Protein AF-A0A1D6MYX3-F1 (afdb_monomer)

pLDDT: mean 73.24, std 23.79, range [33.66, 97.81]

Sequence (127 aa):
MTASPYPTTPWLRPPPPMAFLSLLLLLGCLSPSISLAGAEAAGVLRQVVGGDDGGTFFEPFNVTYDHRALILGGKRRMLVSAGLHYPRATPEMWPSLIAKCKEGGVDAIETYVFWNGHEPAKGQVPH

Structure (mmCIF, N/CA/C/O backbone):
data_AF-A0A1D6MYX3-F1
#
_entry.id   AF-A0A1D6MYX3-F1
#
loop_
_atom_site.group_PDB
_atom_site.id
_atom_site.type_symbol
_atom_site.label_atom_id
_atom_site.label_alt_id
_atom_site.label_comp_id
_atom_site.label_asym_id
_atom_site.label_entity_id
_atom_site.label_seq_id
_atom_site.pdbx_PDB_ins_code
_atom_site.Cartn_x
_atom_site.Cartn_y
_atom_site.Cartn_z
_atom_site.occupancy
_atom_site.B_iso_or_equiv
_atom_site.auth_seq_id
_atom_site.auth_comp_id
_atom_site.auth_asym_id
_atom_site.auth_atom_id
_atom_site.pdbx_PDB_model_num
ATOM 1 N N . MET A 1 1 ? -50.528 22.879 -30.012 1.00 43.97 1 MET A N 1
ATOM 2 C CA . MET A 1 1 ? -49.176 22.926 -30.613 1.00 43.97 1 MET A CA 1
ATOM 3 C C . MET A 1 1 ? -48.855 24.398 -30.816 1.00 43.97 1 MET A C 1
ATOM 5 O O . MET A 1 1 ? -49.611 25.033 -31.523 1.00 43.97 1 MET A O 1
ATOM 9 N N . THR A 1 2 ? -47.908 25.070 -30.179 1.00 51.06 2 THR A N 1
ATOM 10 C CA . THR A 1 2 ? -46.764 24.730 -29.324 1.00 51.06 2 THR A CA 1
ATOM 11 C C . THR A 1 2 ? -46.450 26.017 -28.548 1.00 51.06 2 THR A C 1
ATOM 13 O O . THR A 1 2 ? -46.220 27.044 -29.182 1.00 51.06 2 THR A O 1
ATOM 16 N N . ALA A 1 3 ? -46.442 25.994 -27.215 1.00 45.41 3 ALA A N 1
ATOM 17 C CA . ALA A 1 3 ? -45.833 27.064 -26.427 1.00 45.41 3 ALA A CA 1
ATOM 18 C C . ALA A 1 3 ? -44.558 26.502 -25.790 1.00 45.41 3 ALA A C 1
ATOM 20 O O . ALA A 1 3 ? -44.559 25.403 -25.240 1.00 45.41 3 ALA A O 1
ATOM 21 N N . SER A 1 4 ? -43.475 27.238 -26.006 1.00 46.88 4 SER A N 1
ATOM 22 C CA . SER A 1 4 ? -42.070 26.869 -25.833 1.00 46.88 4 SER A CA 1
ATOM 23 C C . SER A 1 4 ? -41.678 26.529 -24.381 1.00 46.88 4 SER A C 1
ATOM 25 O O . SER A 1 4 ? -42.183 27.178 -23.463 1.00 46.88 4 SER A O 1
ATOM 27 N N . PRO A 1 5 ? -40.753 25.571 -24.151 1.00 48.41 5 PRO A N 1
ATOM 28 C CA . PRO A 1 5 ? -40.284 25.189 -22.827 1.00 48.41 5 PRO A CA 1
ATOM 29 C C . PRO A 1 5 ? -38.975 25.912 -22.484 1.00 48.41 5 PRO A C 1
ATOM 31 O O . PRO A 1 5 ? -37.894 25.411 -22.772 1.00 48.41 5 PRO A O 1
ATOM 34 N N . TYR A 1 6 ? -39.041 27.062 -21.817 1.00 46.69 6 TYR A N 1
ATOM 35 C CA . TYR A 1 6 ? -37.876 27.575 -21.089 1.00 46.69 6 TYR A CA 1
ATOM 36 C C . TYR A 1 6 ? -38.311 28.150 -19.739 1.00 46.69 6 TYR A C 1
ATOM 38 O O . TYR A 1 6 ? -38.971 29.189 -19.711 1.00 46.69 6 TYR A O 1
ATOM 46 N N . PRO A 1 7 ? -37.947 27.526 -18.605 1.00 57.06 7 PRO A N 1
ATOM 47 C CA . PRO A 1 7 ? -37.941 28.229 -17.335 1.00 57.06 7 PRO A CA 1
ATOM 48 C C . PRO A 1 7 ? -36.784 29.241 -17.327 1.00 57.06 7 PRO A C 1
ATOM 50 O O . PRO A 1 7 ? -35.620 28.894 -17.524 1.00 57.06 7 PRO A O 1
ATOM 53 N N . THR A 1 8 ? -37.124 30.507 -17.104 1.00 57.91 8 THR A N 1
ATOM 54 C CA . THR A 1 8 ? -36.191 31.604 -16.825 1.00 57.91 8 THR A CA 1
ATOM 55 C C . THR A 1 8 ? -35.356 31.278 -15.584 1.00 57.91 8 THR A C 1
ATOM 57 O O . THR A 1 8 ? -35.905 30.975 -14.525 1.00 57.91 8 THR A O 1
ATOM 60 N N . THR A 1 9 ? -34.032 31.332 -15.707 1.00 54.81 9 THR A N 1
ATOM 61 C CA . THR A 1 9 ? -33.065 31.080 -14.630 1.00 54.81 9 THR A CA 1
ATOM 62 C C . THR A 1 9 ? -33.225 32.073 -13.464 1.00 54.81 9 THR A C 1
ATOM 64 O O . THR A 1 9 ? -33.292 33.281 -13.696 1.00 54.81 9 THR A O 1
ATOM 67 N N . PRO A 1 10 ? -33.239 31.619 -12.194 1.00 47.69 10 PRO A N 1
ATOM 68 C CA . PRO A 1 10 ? -33.395 32.488 -11.033 1.00 47.69 10 PRO A CA 1
ATOM 69 C C . PRO A 1 10 ? -32.030 32.865 -10.443 1.00 47.69 10 PRO A C 1
ATOM 71 O O . PRO A 1 10 ? -31.736 32.541 -9.300 1.00 47.69 10 PRO A O 1
ATOM 74 N N . TRP A 1 11 ? -31.173 33.545 -11.204 1.00 54.94 11 TRP A N 1
ATOM 75 C CA . TRP A 1 11 ? -29.901 34.046 -10.672 1.00 54.94 11 TRP A CA 1
ATOM 76 C C . TRP A 1 11 ? -29.612 35.443 -11.191 1.00 54.94 11 TRP A C 1
ATOM 78 O O . TRP A 1 11 ? -28.797 35.616 -12.081 1.00 54.94 11 TRP A O 1
ATOM 88 N N . LEU A 1 12 ? -30.297 36.438 -10.632 1.00 48.12 12 LEU A N 1
ATOM 89 C CA . LEU A 1 12 ? -29.809 37.816 -10.548 1.00 48.12 12 LEU A CA 1
ATOM 90 C C . LEU A 1 12 ? -30.648 38.543 -9.482 1.00 48.12 12 LEU A C 1
ATOM 92 O O . LEU A 1 12 ? -31.605 39.255 -9.774 1.00 48.12 12 LEU A O 1
ATOM 96 N N . ARG A 1 13 ? -30.323 38.318 -8.206 1.00 54.25 13 ARG A N 1
ATOM 97 C CA . ARG A 1 13 ? -30.671 39.262 -7.137 1.00 54.25 13 ARG A CA 1
ATOM 98 C C . ARG A 1 13 ? -29.368 39.720 -6.477 1.00 54.25 13 ARG A C 1
ATOM 100 O O . ARG A 1 13 ? -28.613 38.858 -6.031 1.00 54.25 13 ARG A O 1
ATOM 107 N N . PRO A 1 14 ? -29.071 41.030 -6.444 1.00 55.25 14 PRO A N 1
ATOM 108 C CA . PRO A 1 14 ? -27.890 41.545 -5.759 1.00 55.25 14 PRO A CA 1
ATOM 109 C C . PRO A 1 14 ? -28.059 41.438 -4.229 1.00 55.25 14 PRO A C 1
ATOM 111 O O . PRO A 1 14 ? -29.184 41.579 -3.738 1.00 55.25 14 PRO A O 1
ATOM 114 N N . PRO A 1 15 ? -26.981 41.190 -3.462 1.00 55.19 15 PRO A N 1
ATOM 115 C CA . PRO A 1 15 ? -27.044 41.163 -2.002 1.00 55.19 15 PRO A CA 1
ATOM 116 C C . PRO A 1 15 ? -27.207 42.579 -1.404 1.00 55.19 15 PRO A C 1
ATOM 118 O O . PRO A 1 15 ? -26.728 43.550 -1.996 1.00 55.19 15 PRO A O 1
ATOM 121 N N . PRO A 1 16 ? -27.873 42.720 -0.239 1.00 56.34 16 PRO A N 1
ATOM 122 C CA . PRO A 1 16 ? -28.058 44.004 0.439 1.00 56.34 16 PRO A CA 1
ATOM 123 C C . PRO A 1 16 ? -26.748 44.550 1.050 1.00 56.34 16 PRO A C 1
ATOM 125 O O . PRO A 1 16 ? -25.816 43.783 1.305 1.00 56.34 16 PRO A O 1
ATOM 128 N N . PRO A 1 17 ? -26.663 45.873 1.293 1.00 50.31 17 PRO A N 1
ATOM 129 C CA . PRO A 1 17 ? -25.427 46.545 1.687 1.00 50.31 17 PRO A CA 1
ATOM 130 C C . PRO A 1 17 ? -24.988 46.178 3.111 1.00 50.31 17 PRO A C 1
ATOM 132 O O . PRO A 1 17 ? -25.713 46.382 4.082 1.00 50.31 17 PRO A O 1
ATOM 135 N N . MET A 1 18 ? -23.762 45.664 3.214 1.00 41.47 18 MET A N 1
ATOM 136 C CA . MET A 1 18 ? -23.048 45.397 4.461 1.00 41.47 18 MET A CA 1
ATOM 137 C C . MET A 1 18 ? -22.494 46.707 5.024 1.00 41.47 18 MET A C 1
ATOM 139 O O . MET A 1 18 ? -21.653 47.344 4.390 1.00 41.47 18 MET A O 1
ATOM 143 N N . ALA A 1 19 ? -22.927 47.089 6.223 1.00 42.25 19 ALA A N 1
ATOM 144 C CA . ALA A 1 19 ? -22.312 48.172 6.972 1.00 42.25 19 ALA A CA 1
ATOM 145 C C . ALA A 1 19 ? -22.258 47.834 8.472 1.00 42.25 19 ALA A C 1
ATOM 147 O O . ALA A 1 19 ? -23.264 47.451 9.061 1.00 42.25 19 ALA A O 1
ATOM 148 N N . PHE A 1 20 ? -21.068 48.058 9.044 1.00 38.84 20 PHE A N 1
ATOM 149 C CA . PHE A 1 20 ? -20.721 48.153 10.470 1.00 38.84 20 PHE A CA 1
ATOM 150 C C . PHE A 1 20 ? -20.647 46.852 11.291 1.00 38.84 20 PHE A C 1
ATOM 152 O O . PHE A 1 20 ? -21.6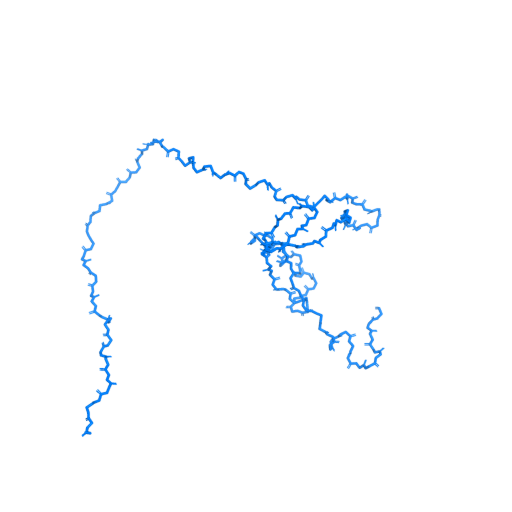54 46.323 11.741 1.00 38.84 20 PHE A O 1
ATOM 159 N N . LEU A 1 21 ? -19.427 46.401 11.618 1.00 35.16 21 LEU A N 1
ATOM 160 C CA . LEU A 1 21 ? -18.732 46.831 12.845 1.00 35.16 21 LEU A CA 1
ATOM 161 C C . LEU A 1 21 ? -17.370 46.114 12.966 1.00 35.16 21 LEU A C 1
ATOM 163 O O . LEU A 1 21 ? -17.296 44.912 13.209 1.00 35.16 21 LEU A O 1
ATOM 167 N N . SER A 1 22 ? -16.282 46.867 12.813 1.00 43.53 22 SER A N 1
ATOM 168 C CA . SER A 1 22 ? -14.950 46.470 13.286 1.00 43.53 22 SER A CA 1
ATOM 169 C C . SER A 1 22 ? -14.829 46.822 14.771 1.00 43.53 22 SER A C 1
ATOM 171 O O . SER A 1 22 ? -15.192 47.942 15.123 1.00 43.53 22 SER A O 1
ATOM 173 N N . LEU A 1 23 ? -14.281 45.920 15.603 1.00 33.66 23 LEU A N 1
ATOM 174 C CA . LEU A 1 23 ? -13.102 46.151 16.472 1.00 33.66 23 LEU A CA 1
ATOM 175 C C . LEU A 1 23 ? -13.065 45.225 17.722 1.00 33.66 23 LEU A C 1
ATOM 177 O O . LEU A 1 23 ? -13.762 45.450 18.700 1.00 33.66 23 LEU A O 1
ATOM 181 N N . LEU A 1 24 ? -12.143 44.253 17.652 1.00 36.00 24 LEU A N 1
ATOM 182 C CA . LEU A 1 24 ? -11.139 43.837 18.656 1.00 36.00 24 LEU A CA 1
ATOM 183 C C . LEU A 1 24 ? -11.499 43.053 19.948 1.00 36.00 24 LEU A C 1
ATOM 185 O O . LEU A 1 24 ? -12.206 43.508 20.835 1.00 36.00 24 LEU A O 1
ATOM 189 N N . LEU A 1 25 ? -10.832 41.888 20.027 1.00 44.22 25 LEU A N 1
ATOM 190 C CA . LEU A 1 25 ? -10.342 41.092 21.167 1.00 44.22 25 LEU A CA 1
ATOM 191 C C . LEU A 1 25 ? -10.521 41.661 22.594 1.00 44.22 25 LEU A C 1
ATOM 193 O O . LEU A 1 25 ? -9.974 42.714 22.902 1.00 44.22 25 LEU A O 1
ATOM 197 N N . LEU A 1 26 ? -11.019 40.824 23.519 1.00 40.22 26 LEU A N 1
ATOM 198 C CA . LEU A 1 26 ? -10.212 40.175 24.576 1.00 40.22 26 LEU A CA 1
ATOM 199 C C . LEU A 1 26 ? -11.086 39.348 25.544 1.00 40.22 26 LEU A C 1
ATOM 201 O O . LEU A 1 26 ? -12.106 39.813 26.034 1.00 40.22 26 LEU A O 1
ATOM 205 N N . LEU A 1 27 ? -10.533 38.189 25.914 1.00 38.91 27 LEU A N 1
ATOM 206 C CA . LEU A 1 27 ? -10.714 37.475 27.185 1.00 38.91 27 LEU A CA 1
ATOM 207 C C . LEU A 1 27 ? -11.895 36.498 27.356 1.00 38.91 27 LEU A C 1
ATOM 209 O O . LEU A 1 27 ? -13.031 36.873 27.611 1.00 38.91 27 LEU A O 1
ATOM 213 N N . GLY A 1 28 ? -11.522 35.216 27.444 1.00 34.19 28 GLY A N 1
ATOM 214 C CA . GLY A 1 28 ? -11.892 34.426 28.618 1.00 34.19 28 GLY A CA 1
ATOM 215 C C . GLY A 1 28 ? -12.818 33.243 28.372 1.00 34.19 28 GLY A C 1
ATOM 216 O O . GLY A 1 28 ? -14.027 33.396 28.327 1.00 34.19 28 GLY A O 1
ATOM 217 N N . CYS A 1 29 ? -12.208 32.057 28.349 1.00 43.25 29 CYS A N 1
ATOM 218 C CA . CYS A 1 29 ? -12.720 30.845 28.986 1.00 43.25 29 CYS A CA 1
ATOM 219 C C . CYS A 1 29 ? -14.167 30.439 28.674 1.00 43.25 29 CYS A C 1
ATOM 221 O O . CYS A 1 29 ? -15.075 30.837 29.386 1.00 43.25 29 CYS A O 1
ATOM 223 N N . LEU A 1 30 ? -14.338 29.518 27.724 1.00 41.56 30 LEU A N 1
ATOM 224 C CA . LEU A 1 30 ? -15.217 28.350 27.858 1.00 41.56 30 LEU A CA 1
ATOM 225 C C . LEU A 1 30 ? -14.767 27.319 26.811 1.00 41.56 30 LEU A C 1
ATOM 227 O O . LEU A 1 30 ? -15.009 27.438 25.615 1.00 41.56 30 LEU A O 1
ATOM 231 N N . SER A 1 31 ? -13.985 26.373 27.314 1.00 47.41 31 SER A N 1
ATOM 232 C CA . SER A 1 31 ? -13.648 25.049 26.800 1.00 47.41 31 SER A CA 1
ATOM 233 C C . SER A 1 31 ? -14.307 24.619 25.478 1.00 47.41 31 SER A C 1
ATOM 235 O O . SER A 1 31 ? -15.518 24.395 25.459 1.00 47.41 31 SER A O 1
ATOM 237 N N . PRO A 1 32 ? -13.545 24.228 24.440 1.00 42.41 32 PRO A N 1
ATOM 238 C CA . PRO A 1 32 ? -13.922 23.043 23.707 1.00 42.41 32 PRO A CA 1
ATOM 239 C C . PRO A 1 32 ? -13.426 21.855 24.536 1.00 42.41 32 PRO A C 1
ATOM 241 O O . PRO A 1 32 ? -12.419 21.230 24.228 1.00 42.41 32 PRO A O 1
ATOM 244 N N . SER A 1 33 ? -14.174 21.494 25.580 1.00 45.47 33 SER A N 1
ATOM 245 C CA . SER A 1 33 ? -14.267 20.083 25.962 1.00 45.47 33 SER A CA 1
ATOM 246 C C . SER A 1 33 ? -15.208 19.402 24.969 1.00 45.47 33 SER A C 1
ATOM 248 O O . SER A 1 33 ? -16.174 18.748 25.347 1.00 45.47 33 SER A O 1
ATOM 250 N N . ILE A 1 34 ? -14.911 19.528 23.672 1.00 44.09 34 ILE A N 1
ATOM 251 C CA . ILE A 1 34 ? -15.131 18.389 22.801 1.00 44.09 34 ILE A CA 1
ATOM 252 C C . ILE A 1 34 ? -14.109 17.401 23.332 1.00 44.09 34 ILE A C 1
ATOM 254 O O . ILE A 1 34 ? -12.913 17.521 23.074 1.00 44.09 34 ILE A O 1
ATOM 258 N N . SER A 1 35 ? -14.582 16.484 24.177 1.00 39.50 35 SER A N 1
ATOM 259 C CA . SER A 1 35 ? -13.915 15.204 24.317 1.00 39.50 35 SER A CA 1
ATOM 260 C C . SER A 1 35 ? -13.783 14.675 22.899 1.00 39.50 35 SER A C 1
ATOM 262 O O . SER A 1 35 ? -14.705 14.066 22.360 1.00 39.50 35 SER A O 1
ATOM 264 N N . LEU A 1 36 ? -12.632 14.931 22.284 1.00 44.88 36 LEU A N 1
ATOM 265 C CA . LEU A 1 36 ? -12.057 13.999 21.349 1.00 44.88 36 LEU A CA 1
ATOM 266 C C . LEU A 1 36 ? -11.807 12.774 22.224 1.00 44.88 36 LEU A C 1
ATOM 268 O O . LEU A 1 36 ? -10.752 12.642 22.841 1.00 44.88 36 LEU A O 1
ATOM 272 N N . ALA A 1 37 ? -12.861 11.967 22.405 1.00 41.38 37 ALA A N 1
ATOM 273 C CA . ALA A 1 37 ? -12.744 10.615 22.903 1.00 41.38 37 ALA A CA 1
ATOM 274 C C . ALA A 1 37 ? -11.572 10.054 22.124 1.00 41.38 37 ALA A C 1
ATOM 276 O O . ALA A 1 37 ? -11.616 10.070 20.890 1.00 41.38 37 ALA A O 1
ATOM 277 N N . GLY A 1 38 ? -10.488 9.778 22.853 1.00 35.47 38 GLY A N 1
ATOM 278 C CA . GLY A 1 38 ? -9.187 9.557 22.263 1.00 35.47 38 GLY A CA 1
ATOM 279 C C . GLY A 1 38 ? -9.368 8.642 21.072 1.00 35.47 38 GLY A C 1
ATOM 280 O O . GLY A 1 38 ? -9.843 7.513 21.221 1.00 35.47 38 GLY A O 1
ATOM 281 N N . ALA A 1 39 ? -9.025 9.144 19.887 1.00 40.75 39 ALA A N 1
ATOM 282 C CA . ALA A 1 39 ? -8.552 8.261 18.850 1.00 40.75 39 ALA A CA 1
ATOM 283 C C . ALA A 1 39 ? -7.299 7.636 19.464 1.00 40.75 39 ALA A C 1
ATOM 285 O O . ALA A 1 39 ? -6.207 8.187 19.354 1.00 40.75 39 ALA A O 1
ATOM 286 N N . GLU A 1 40 ? -7.507 6.570 20.247 1.00 42.34 40 GLU A N 1
ATOM 287 C CA . GLU A 1 40 ? -6.506 5.597 20.654 1.00 42.34 40 GLU A CA 1
ATOM 288 C C . GLU A 1 40 ? -5.610 5.470 19.443 1.00 42.34 40 GLU A C 1
ATOM 290 O O . GLU A 1 40 ? -6.109 5.054 18.394 1.00 42.34 40 GLU A O 1
ATOM 295 N N . ALA A 1 41 ? -4.374 5.974 19.554 1.00 41.19 41 ALA A N 1
ATOM 296 C CA . ALA A 1 41 ? -3.444 6.079 18.444 1.00 41.19 41 ALA A CA 1
ATOM 297 C C . ALA A 1 41 ? -3.484 4.743 17.719 1.00 41.19 41 ALA A C 1
ATOM 299 O O . ALA A 1 41 ? -3.129 3.704 18.281 1.00 41.19 41 ALA A O 1
ATOM 300 N N . ALA A 1 42 ? -4.111 4.776 16.547 1.00 43.53 42 ALA A N 1
ATOM 301 C CA . ALA A 1 42 ? -4.829 3.636 16.034 1.00 43.53 42 ALA A CA 1
ATOM 302 C C . ALA A 1 42 ? -3.820 2.510 15.846 1.00 43.53 42 ALA A C 1
ATOM 304 O O . ALA A 1 42 ? -2.969 2.618 14.969 1.00 43.53 42 ALA A O 1
ATOM 305 N N . GLY A 1 43 ? -3.898 1.503 16.731 1.00 45.09 43 GLY A N 1
ATOM 306 C CA . GLY A 1 43 ? -2.829 0.550 17.048 1.00 45.09 43 GLY A CA 1
ATOM 307 C C . GLY A 1 43 ? -1.733 0.489 15.998 1.00 45.09 43 GLY A C 1
ATOM 308 O O . GLY A 1 43 ? -1.916 -0.170 14.979 1.00 45.09 43 GLY A O 1
ATOM 309 N N . VAL A 1 44 ? -0.642 1.219 16.238 1.00 58.12 44 VAL A N 1
ATOM 310 C CA . VAL A 1 44 ? 0.545 1.180 15.385 1.00 58.12 44 VAL A CA 1
ATOM 311 C C . VAL A 1 44 ? 0.953 -0.286 15.287 1.00 58.12 44 VAL A C 1
ATOM 313 O O . VAL A 1 44 ? 1.198 -0.924 16.315 1.00 58.12 44 VAL A O 1
ATOM 316 N N . LEU A 1 45 ? 0.941 -0.840 14.071 1.00 59.97 45 LEU A N 1
ATOM 317 C CA . LEU A 1 45 ? 1.502 -2.164 13.820 1.00 59.97 45 LEU A CA 1
ATOM 318 C C . LEU A 1 45 ? 2.918 -2.143 14.381 1.00 59.97 45 LEU A C 1
ATOM 320 O O . LEU A 1 45 ? 3.688 -1.234 14.063 1.00 59.97 45 LEU A O 1
ATOM 324 N N . ARG A 1 46 ? 3.226 -3.070 15.292 1.00 58.03 46 ARG A N 1
ATOM 325 C CA . ARG A 1 46 ? 4.522 -3.072 15.964 1.00 58.03 46 ARG A CA 1
ATOM 326 C C . ARG A 1 46 ? 5.596 -3.306 14.909 1.00 58.03 46 ARG A C 1
ATOM 328 O O . ARG A 1 46 ? 5.755 -4.414 14.409 1.00 58.03 46 ARG A O 1
ATOM 335 N N . GLN A 1 47 ? 6.300 -2.234 14.567 1.00 56.97 47 GLN A N 1
ATOM 336 C CA . GLN A 1 47 ? 7.551 -2.306 13.842 1.00 56.97 47 GLN A CA 1
ATOM 337 C C . GLN A 1 47 ? 8.536 -3.041 14.746 1.00 56.97 47 GLN A C 1
ATOM 339 O O . GLN A 1 47 ? 8.806 -2.590 15.862 1.00 56.97 47 GLN A O 1
ATOM 344 N N . VAL A 1 48 ? 9.036 -4.179 14.281 1.00 55.84 48 VAL A N 1
ATOM 345 C CA . VAL A 1 48 ? 10.131 -4.873 14.950 1.00 55.84 48 VAL A CA 1
ATOM 346 C C . VAL A 1 48 ? 11.395 -4.455 14.221 1.00 55.84 48 VAL A C 1
ATOM 348 O O . VAL A 1 48 ? 11.517 -4.554 13.006 1.00 55.84 48 VAL A O 1
ATOM 351 N N . VAL A 1 49 ? 12.250 -3.769 14.966 1.00 53.69 49 VAL A N 1
ATOM 352 C CA . VAL A 1 49 ? 13.393 -3.009 14.463 1.00 53.69 49 VAL A CA 1
ATOM 353 C C . VAL A 1 49 ? 14.364 -3.894 13.674 1.00 53.69 49 VAL A C 1
ATOM 355 O O . VAL A 1 49 ? 14.674 -4.991 14.117 1.00 53.69 49 VAL A O 1
ATOM 358 N N . GLY A 1 50 ? 14.851 -3.334 12.557 1.00 56.22 50 GLY A N 1
ATOM 359 C CA . GLY A 1 50 ? 16.181 -3.506 11.956 1.00 56.22 50 GLY A CA 1
ATOM 360 C C . GLY A 1 50 ? 16.786 -4.905 11.939 1.00 56.22 50 GLY A C 1
ATOM 361 O O . GLY A 1 50 ? 17.454 -5.283 12.896 1.00 56.22 50 GLY A O 1
ATOM 362 N N . GLY A 1 51 ? 16.643 -5.593 10.804 1.00 44.03 51 GLY A N 1
ATOM 363 C CA . GLY A 1 51 ? 17.571 -6.656 10.425 1.00 44.03 51 GLY A CA 1
ATOM 364 C C . GLY A 1 51 ? 18.899 -6.059 9.957 1.00 44.03 51 GLY A C 1
ATOM 365 O O . GLY A 1 51 ? 18.940 -4.997 9.328 1.00 44.03 51 GLY A O 1
ATOM 366 N N . ASP A 1 52 ? 19.980 -6.742 10.296 1.00 60.19 52 ASP A N 1
ATOM 367 C CA . ASP A 1 52 ? 21.408 -6.490 10.058 1.00 60.19 52 ASP A CA 1
ATOM 368 C C . ASP A 1 52 ? 21.772 -6.270 8.564 1.00 60.19 52 ASP A C 1
ATOM 370 O O . ASP A 1 52 ? 22.897 -5.919 8.211 1.00 60.19 52 ASP A O 1
ATOM 374 N N . ASP A 1 53 ? 20.783 -6.443 7.698 1.00 58.69 53 ASP A N 1
ATOM 375 C CA . ASP A 1 53 ? 20.720 -6.397 6.244 1.00 58.69 53 ASP A CA 1
ATOM 376 C C . ASP A 1 53 ? 19.912 -5.189 5.702 1.00 58.69 53 ASP A C 1
ATOM 378 O O . ASP A 1 53 ? 19.705 -5.055 4.496 1.00 58.69 53 ASP A O 1
ATOM 382 N N . GLY A 1 54 ? 19.501 -4.253 6.569 1.00 54.94 54 GLY A N 1
ATOM 383 C CA . GLY A 1 54 ? 18.927 -2.953 6.184 1.00 54.94 54 GLY A CA 1
ATOM 384 C C . GLY A 1 54 ? 17.421 -2.950 5.887 1.00 54.94 54 GLY A C 1
ATOM 385 O O . GLY A 1 54 ? 16.886 -1.927 5.456 1.00 54.94 54 GLY A O 1
ATOM 386 N N . GLY A 1 55 ? 16.718 -4.060 6.132 1.00 53.00 55 GLY A N 1
ATOM 387 C CA . GLY A 1 55 ? 15.265 -4.171 5.968 1.00 53.00 55 GLY A CA 1
ATOM 388 C C . GLY A 1 55 ? 14.479 -3.810 7.237 1.00 53.00 55 GLY A C 1
ATOM 389 O O . GLY A 1 55 ? 14.817 -4.243 8.339 1.00 53.00 55 GLY A O 1
ATOM 390 N N . THR A 1 56 ? 13.392 -3.042 7.098 1.00 61.62 56 THR A N 1
ATOM 391 C CA . THR A 1 56 ? 12.374 -2.886 8.155 1.00 61.62 56 THR A CA 1
ATOM 392 C C . THR A 1 56 ? 11.263 -3.914 7.955 1.00 61.62 56 THR A C 1
ATOM 394 O O . THR A 1 56 ? 10.532 -3.830 6.966 1.00 61.62 56 THR A O 1
ATOM 397 N N . PHE A 1 57 ? 11.106 -4.847 8.893 1.00 64.31 57 PHE A N 1
ATOM 398 C CA . PHE A 1 57 ? 10.049 -5.859 8.860 1.00 64.31 57 PHE A CA 1
ATOM 399 C C . PHE A 1 57 ? 8.982 -5.589 9.935 1.00 64.31 57 PHE A C 1
ATOM 401 O O . PHE A 1 57 ? 9.217 -4.904 10.933 1.00 64.31 57 PHE A O 1
ATOM 408 N N . PHE A 1 58 ? 7.780 -6.116 9.712 1.00 71.69 58 PHE A N 1
ATOM 409 C CA . PHE A 1 58 ? 6.675 -6.072 10.671 1.00 71.69 58 PHE A CA 1
ATOM 410 C C . PHE A 1 58 ? 6.418 -7.476 11.212 1.00 71.69 58 PHE A C 1
ATOM 412 O O . PHE A 1 58 ? 6.534 -8.447 10.465 1.00 71.69 58 PHE A O 1
ATOM 419 N N . GLU A 1 59 ? 6.011 -7.578 12.480 1.00 79.00 59 GLU A N 1
ATOM 420 C CA . GLU A 1 59 ? 5.469 -8.837 13.003 1.00 79.00 59 GLU A CA 1
ATOM 421 C C . GLU A 1 59 ? 4.256 -9.252 12.168 1.00 79.00 59 GLU A C 1
ATOM 423 O O . GLU A 1 59 ? 3.355 -8.424 11.978 1.00 79.00 59 GLU A O 1
ATOM 428 N N . PRO A 1 60 ? 4.189 -10.502 11.676 1.00 83.31 60 PRO A N 1
ATOM 429 C CA . PRO A 1 60 ? 3.008 -10.994 10.990 1.00 83.31 60 PRO A CA 1
ATOM 430 C C . PRO A 1 60 ? 1.762 -10.815 11.862 1.00 83.31 60 PRO A C 1
ATOM 432 O O . PRO A 1 60 ? 1.744 -11.163 13.042 1.00 83.31 60 PRO A O 1
ATOM 435 N N . PHE A 1 61 ? 0.688 -10.290 11.276 1.00 86.75 61 PHE A N 1
ATOM 436 C CA . PHE A 1 61 ? -0.585 -10.105 11.965 1.00 86.75 61 PHE A CA 1
ATOM 437 C C . PHE A 1 61 ? -1.746 -10.565 11.091 1.00 86.75 61 PHE A C 1
ATOM 439 O O . PHE A 1 61 ? -1.675 -10.566 9.863 1.00 86.75 61 PHE A O 1
ATOM 446 N N . ASN A 1 62 ? -2.841 -10.955 11.743 1.00 92.81 62 ASN A N 1
ATOM 447 C CA . ASN A 1 62 ? -4.028 -11.424 11.045 1.00 92.81 62 ASN A CA 1
ATOM 448 C C . ASN A 1 62 ? -4.798 -10.255 10.410 1.00 92.81 62 ASN A C 1
ATOM 450 O O . ASN A 1 62 ? -5.034 -9.235 11.068 1.00 92.81 62 ASN A O 1
ATOM 454 N N . VAL A 1 63 ? -5.241 -10.438 9.167 1.00 94.56 63 VAL A N 1
ATOM 455 C CA . VAL A 1 63 ? -6.091 -9.499 8.425 1.00 94.56 63 VAL A CA 1
ATOM 456 C C . VAL A 1 63 ? -7.402 -10.205 8.112 1.00 94.56 63 VAL A C 1
ATOM 458 O O . VAL A 1 63 ? -7.431 -11.196 7.391 1.00 94.56 63 VAL A O 1
ATOM 461 N N . THR A 1 64 ? -8.494 -9.712 8.684 1.00 96.88 64 THR A N 1
ATOM 462 C CA . THR A 1 64 ? -9.848 -10.262 8.502 1.00 96.88 64 THR A CA 1
ATOM 463 C C . THR A 1 64 ? -10.850 -9.126 8.326 1.00 96.88 64 THR A C 1
ATOM 465 O O . THR A 1 64 ? -10.463 -7.960 8.255 1.00 96.88 64 THR A O 1
ATOM 468 N N . TYR A 1 65 ? -12.139 -9.436 8.231 1.00 97.56 65 TYR A N 1
ATOM 469 C CA . TYR A 1 65 ? -13.194 -8.437 8.113 1.00 97.56 65 TYR A CA 1
ATOM 470 C C . TYR A 1 65 ? -14.487 -8.935 8.754 1.00 97.56 65 TYR A C 1
ATOM 472 O O . TYR A 1 65 ? -14.692 -10.135 8.937 1.00 97.56 65 TYR A O 1
ATOM 480 N N . ASP A 1 66 ? -15.372 -8.001 9.076 1.00 96.94 66 ASP A N 1
ATOM 481 C CA . ASP A 1 66 ? -16.769 -8.284 9.378 1.00 96.94 66 ASP A CA 1
ATOM 482 C C . ASP A 1 66 ? -17.697 -7.365 8.573 1.00 96.94 66 ASP A C 1
ATOM 484 O O . ASP A 1 66 ? -17.266 -6.666 7.660 1.00 96.94 66 ASP A O 1
ATOM 488 N N . HIS A 1 67 ? -18.989 -7.362 8.903 1.00 97.38 67 HIS A N 1
ATOM 489 C CA . HIS A 1 67 ? -19.993 -6.548 8.213 1.00 97.38 67 HIS A CA 1
ATOM 490 C C . HIS A 1 67 ? -19.792 -5.023 8.334 1.00 97.38 67 HIS A C 1
ATOM 492 O O . HIS A 1 67 ? -20.548 -4.281 7.711 1.00 97.38 67 HIS A O 1
ATOM 498 N N . ARG A 1 68 ? -18.844 -4.534 9.149 1.00 95.56 68 ARG A N 1
ATOM 499 C CA . ARG A 1 68 ? -18.609 -3.095 9.360 1.00 95.56 68 ARG A CA 1
ATOM 500 C C . ARG A 1 68 ? -17.224 -2.628 8.947 1.00 95.56 68 ARG A C 1
ATOM 502 O O . ARG A 1 68 ? -17.095 -1.465 8.579 1.00 95.56 68 ARG A O 1
ATOM 509 N N . ALA A 1 69 ? -16.193 -3.457 9.104 1.00 96.31 69 ALA A N 1
ATOM 510 C CA . ALA A 1 69 ? -14.817 -2.992 8.959 1.00 96.31 69 ALA A CA 1
ATOM 511 C C . ALA A 1 69 ? -13.817 -4.110 8.641 1.00 96.31 69 ALA A C 1
ATOM 513 O O . ALA A 1 69 ? -14.044 -5.288 8.930 1.00 96.31 69 ALA A O 1
ATOM 514 N N . LEU A 1 70 ? -12.651 -3.694 8.141 1.00 96.44 70 LEU A N 1
ATOM 515 C CA . LEU A 1 70 ? -11.440 -4.508 8.169 1.00 96.44 70 LEU A CA 1
ATOM 516 C C . LEU A 1 70 ? -10.930 -4.620 9.609 1.00 96.44 70 LEU A C 1
ATOM 518 O O . LEU A 1 70 ? -11.005 -3.672 10.392 1.00 96.44 70 LEU A O 1
ATOM 522 N N . ILE A 1 71 ? -10.403 -5.787 9.958 1.00 95.88 71 ILE A N 1
ATOM 523 C CA . ILE A 1 71 ? -9.851 -6.115 11.270 1.00 95.88 71 ILE A CA 1
ATOM 524 C C . ILE A 1 71 ? -8.370 -6.439 11.074 1.00 95.88 71 ILE A C 1
ATOM 526 O O . ILE A 1 71 ? -8.021 -7.504 10.564 1.00 95.88 71 ILE A O 1
ATOM 530 N N . LEU A 1 72 ? -7.503 -5.518 11.493 1.00 92.75 72 LEU A N 1
ATOM 531 C CA . LEU A 1 72 ? -6.048 -5.632 11.399 1.00 92.75 72 LEU A CA 1
ATOM 532 C C . LEU A 1 72 ? -5.485 -5.932 12.790 1.00 92.75 72 LEU A C 1
ATOM 534 O O . LEU A 1 72 ? -5.650 -5.127 13.709 1.00 92.75 72 LEU A O 1
ATOM 538 N N . GLY A 1 73 ? -4.878 -7.104 12.982 1.00 90.94 73 GLY A N 1
ATOM 539 C CA . GLY A 1 73 ? -4.312 -7.498 14.279 1.00 90.94 73 GLY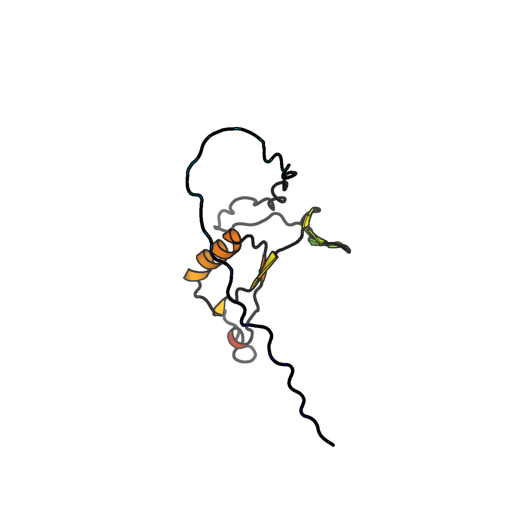 A CA 1
ATOM 540 C C . GLY A 1 73 ? -5.346 -7.487 15.413 1.00 90.94 73 GLY A C 1
ATOM 541 O O . GLY A 1 73 ? -5.046 -7.075 16.530 1.00 90.94 73 GLY A O 1
ATOM 542 N N . GLY A 1 74 ? -6.594 -7.858 15.109 1.00 93.06 74 GLY A N 1
ATOM 543 C CA . GLY A 1 74 ? -7.714 -7.844 16.059 1.00 93.06 74 GLY A CA 1
ATOM 544 C C . GLY A 1 74 ? -8.391 -6.480 16.261 1.00 93.06 74 GLY A C 1
ATOM 545 O O . GLY A 1 74 ? -9.386 -6.405 16.979 1.00 93.06 74 GLY A O 1
ATOM 546 N N . LYS A 1 75 ? -7.917 -5.403 15.618 1.00 92.38 75 LYS A N 1
ATOM 547 C CA . LYS A 1 75 ? -8.502 -4.056 15.732 1.00 92.38 75 LYS A CA 1
ATOM 548 C C . LYS A 1 75 ? -9.294 -3.684 14.477 1.00 92.38 75 LYS A C 1
ATOM 550 O O . LYS A 1 75 ? -8.755 -3.723 13.375 1.00 92.38 75 LYS A O 1
ATOM 555 N N . ARG A 1 76 ? -10.560 -3.281 14.646 1.00 95.62 76 ARG A N 1
ATOM 556 C CA . ARG A 1 76 ? -11.395 -2.750 13.551 1.00 95.62 76 ARG A CA 1
ATOM 557 C C . ARG A 1 76 ? -10.862 -1.402 13.067 1.00 95.62 76 ARG A C 1
ATOM 559 O O . ARG A 1 76 ? -10.552 -0.539 13.888 1.00 95.62 76 ARG A O 1
ATOM 566 N N . ARG A 1 77 ? -10.785 -1.214 11.749 1.00 92.31 77 ARG A N 1
ATOM 567 C CA . ARG A 1 77 ? -10.284 0.000 11.097 1.00 92.31 77 ARG A CA 1
ATOM 568 C C . ARG A 1 77 ? -11.136 0.355 9.880 1.00 92.31 77 ARG A C 1
ATOM 570 O O . ARG A 1 77 ? -11.431 -0.506 9.054 1.00 92.31 77 ARG A O 1
ATOM 577 N N . MET A 1 78 ? -11.491 1.633 9.775 1.00 93.94 78 MET A N 1
ATOM 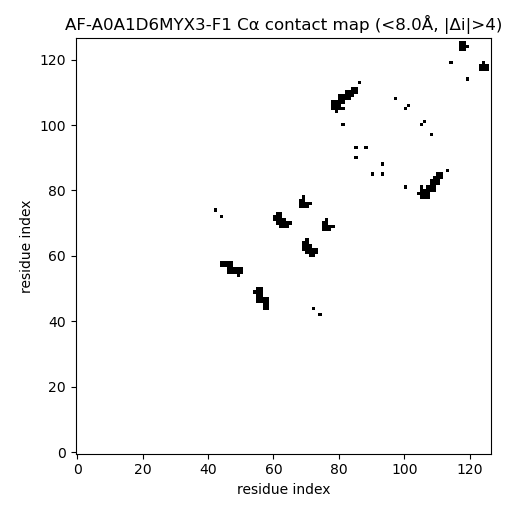578 C CA . MET A 1 78 ? -11.861 2.244 8.501 1.00 93.94 78 MET A CA 1
ATOM 579 C C . MET A 1 78 ? -10.558 2.705 7.855 1.00 93.94 78 MET A C 1
ATOM 581 O O . MET A 1 78 ? -9.840 3.477 8.484 1.00 93.94 78 MET A O 1
ATOM 585 N N . LEU A 1 79 ? -10.232 2.187 6.673 1.00 94.94 79 LEU A N 1
ATOM 586 C CA . LEU A 1 79 ? -9.004 2.550 5.969 1.00 94.94 79 LEU A CA 1
ATOM 587 C C . LEU A 1 79 ? -9.299 3.621 4.928 1.00 94.94 79 LEU A C 1
ATOM 589 O O . LEU A 1 79 ? -10.248 3.487 4.155 1.00 94.94 79 LEU A O 1
ATOM 593 N N . VAL A 1 80 ? -8.457 4.647 4.883 1.00 96.31 80 VAL A N 1
ATOM 594 C CA . VAL A 1 80 ? -8.396 5.595 3.770 1.00 96.31 80 VAL A CA 1
ATOM 595 C C . VAL A 1 80 ? -7.231 5.197 2.872 1.00 96.31 80 VAL A C 1
ATOM 597 O O . VAL A 1 80 ? -6.088 5.145 3.327 1.00 96.31 80 VAL A O 1
ATOM 600 N N . SER A 1 81 ? -7.506 4.906 1.602 1.00 96.25 81 SER A N 1
ATOM 601 C CA . SER A 1 81 ? -6.479 4.545 0.625 1.00 96.25 81 SER A CA 1
ATOM 602 C C . SER A 1 81 ? -6.165 5.684 -0.346 1.00 96.25 81 SER A C 1
ATOM 604 O O . SER A 1 81 ? -6.983 6.579 -0.572 1.00 96.25 81 SER A O 1
ATOM 606 N N . ALA A 1 82 ? -4.968 5.654 -0.935 1.00 97.31 82 ALA A N 1
ATOM 607 C CA . ALA A 1 82 ? -4.596 6.521 -2.048 1.00 97.31 82 ALA A CA 1
ATOM 608 C C . ALA A 1 82 ? -3.934 5.732 -3.179 1.00 97.31 82 ALA A C 1
ATOM 610 O O . ALA A 1 82 ? -3.010 4.949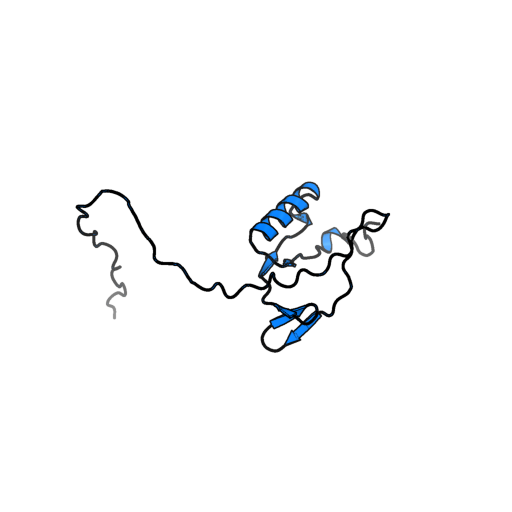 -2.957 1.00 97.31 82 ALA A O 1
ATOM 611 N N . GLY A 1 83 ? -4.376 5.992 -4.409 1.00 97.12 83 GLY A N 1
ATOM 612 C CA . GLY A 1 83 ? -3.801 5.395 -5.609 1.00 97.12 83 GLY A CA 1
ATOM 613 C C . GLY A 1 83 ? -2.468 6.041 -5.995 1.00 97.12 83 GLY A C 1
ATOM 614 O O . GLY A 1 83 ? -2.419 7.232 -6.303 1.00 97.12 83 GLY A O 1
ATOM 615 N N . LEU A 1 84 ? -1.398 5.248 -6.051 1.00 97.06 84 LEU A N 1
ATOM 616 C CA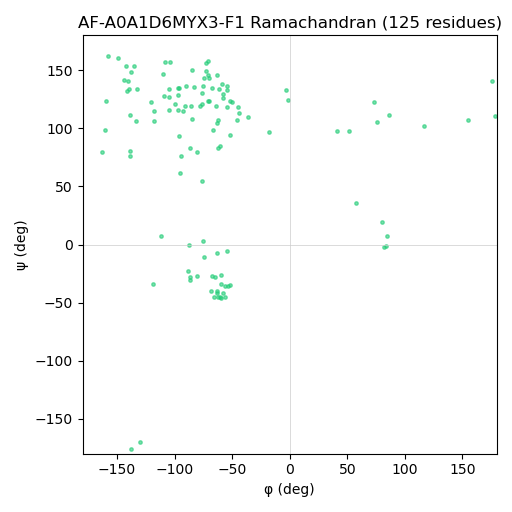 . LEU A 1 84 ? -0.076 5.661 -6.523 1.00 97.06 84 LEU A CA 1
ATOM 617 C C . LEU A 1 84 ? 0.464 4.601 -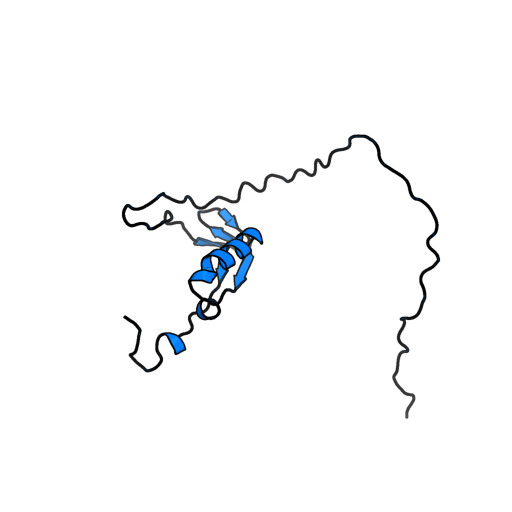7.483 1.00 97.06 84 LEU A C 1
ATOM 619 O O . LEU A 1 84 ? 0.883 3.524 -7.077 1.00 97.06 84 LEU A O 1
ATOM 623 N N . HIS A 1 85 ? 0.475 4.897 -8.781 1.00 97.25 85 HIS A N 1
ATOM 624 C CA . HIS A 1 85 ? 1.002 3.979 -9.796 1.00 97.25 85 HIS A CA 1
ATOM 625 C C . HIS A 1 85 ? 2.517 4.143 -9.923 1.00 97.25 85 HIS A C 1
ATOM 627 O O . HIS A 1 85 ? 2.970 5.148 -10.473 1.00 97.25 85 HIS A O 1
ATOM 633 N N . TYR A 1 86 ? 3.288 3.160 -9.447 1.00 95.62 86 TYR A N 1
ATOM 634 C CA . TYR A 1 86 ? 4.747 3.271 -9.331 1.00 95.62 86 TYR A CA 1
ATOM 635 C C . TYR A 1 86 ? 5.472 3.682 -10.632 1.00 95.62 86 TYR A C 1
ATOM 637 O O . TYR A 1 86 ? 6.378 4.500 -10.518 1.00 95.62 86 TYR A O 1
ATOM 645 N N . PRO A 1 87 ? 5.081 3.280 -11.869 1.00 95.69 87 PRO A N 1
ATOM 646 C CA . PRO A 1 87 ? 5.800 3.713 -13.075 1.00 95.69 87 PRO A CA 1
ATOM 647 C C . PRO A 1 87 ? 5.544 5.173 -13.469 1.00 95.69 87 PRO A C 1
ATOM 649 O O . PRO A 1 87 ? 6.188 5.682 -14.381 1.00 95.69 87 PRO A O 1
ATOM 652 N N . ARG A 1 88 ? 4.559 5.844 -12.854 1.00 96.69 88 ARG A N 1
ATOM 653 C CA . ARG A 1 88 ? 4.203 7.240 -13.168 1.00 96.69 88 ARG A CA 1
ATOM 654 C C . ARG A 1 88 ? 5.010 8.260 -12.362 1.00 96.69 88 ARG A C 1
ATOM 656 O O . ARG A 1 88 ? 4.804 9.458 -12.525 1.00 96.69 88 ARG A O 1
ATOM 663 N N . ALA A 1 89 ? 5.900 7.789 -11.496 1.00 96.06 89 ALA A N 1
ATOM 664 C CA . ALA A 1 89 ? 6.853 8.586 -10.742 1.00 96.06 89 ALA A CA 1
ATOM 665 C C . ALA A 1 89 ? 8.199 7.857 -10.743 1.00 96.06 89 ALA A C 1
ATOM 667 O O . ALA A 1 89 ? 8.228 6.627 -10.776 1.00 96.06 89 ALA A O 1
ATOM 668 N N . THR A 1 90 ? 9.310 8.587 -10.703 1.00 97.06 90 THR A N 1
ATOM 669 C CA . THR A 1 90 ? 10.621 7.934 -10.614 1.00 97.06 90 THR A CA 1
ATOM 670 C C . THR A 1 90 ? 10.838 7.355 -9.207 1.00 97.06 90 THR A C 1
ATOM 672 O O . THR A 1 90 ? 10.225 7.853 -8.253 1.00 97.06 90 THR A O 1
ATOM 675 N N . PRO A 1 91 ? 11.699 6.333 -9.036 1.00 96.31 91 PRO A N 1
ATOM 676 C CA . PRO A 1 91 ? 12.011 5.769 -7.721 1.00 96.31 91 PRO A CA 1
ATOM 677 C C . PRO A 1 91 ? 12.429 6.815 -6.678 1.00 96.31 91 PRO A C 1
ATOM 679 O O . PRO A 1 91 ? 12.044 6.722 -5.514 1.00 96.31 91 PRO A O 1
ATOM 682 N N . GLU A 1 92 ? 13.136 7.866 -7.097 1.00 97.81 92 GLU A N 1
ATOM 683 C CA . GLU A 1 92 ? 13.581 8.968 -6.235 1.00 97.81 92 GLU A CA 1
ATOM 684 C C . GLU A 1 92 ? 12.408 9.815 -5.715 1.00 97.81 92 GLU A C 1
ATOM 686 O O . GLU A 1 92 ? 12.491 10.411 -4.641 1.00 97.81 92 GLU A O 1
ATOM 691 N N . MET A 1 93 ? 11.293 9.867 -6.452 1.00 97.56 93 MET A N 1
ATOM 692 C CA . MET A 1 93 ? 10.090 10.602 -6.054 1.00 97.56 93 MET A CA 1
ATOM 693 C C . MET A 1 93 ? 9.222 9.825 -5.057 1.00 97.56 93 MET A C 1
ATOM 695 O O . MET A 1 93 ? 8.489 10.450 -4.284 1.00 97.56 93 MET A O 1
ATOM 699 N N . TRP A 1 94 ? 9.264 8.487 -5.063 1.00 96.75 94 TRP A N 1
ATOM 700 C CA . TRP A 1 94 ? 8.346 7.656 -4.273 1.00 96.75 94 TRP A CA 1
ATOM 701 C C . TRP A 1 94 ? 8.358 7.973 -2.772 1.00 96.75 94 TRP A C 1
ATOM 703 O O . TRP A 1 94 ? 7.264 8.143 -2.227 1.00 96.75 94 TRP A O 1
ATOM 713 N N . PRO A 1 95 ? 9.513 8.147 -2.092 1.00 96.75 95 PRO A N 1
ATOM 714 C CA . PRO A 1 95 ? 9.520 8.467 -0.665 1.00 96.75 95 PRO A CA 1
ATOM 715 C C . PRO A 1 95 ? 8.759 9.759 -0.342 1.00 96.75 95 PRO A C 1
ATOM 717 O O . PRO A 1 95 ? 7.981 9.798 0.609 1.00 96.75 95 PRO A O 1
ATOM 720 N N . SER A 1 96 ? 8.921 10.802 -1.166 1.00 97.75 96 SER A N 1
ATOM 721 C CA . SER A 1 96 ? 8.221 12.079 -0.978 1.00 97.75 96 SER A CA 1
ATOM 722 C C . SER A 1 96 ? 6.717 11.955 -1.224 1.00 97.75 96 SER A C 1
ATOM 724 O O . SER A 1 96 ? 5.921 12.539 -0.488 1.00 97.75 96 SER A O 1
ATOM 726 N N . LEU A 1 97 ? 6.307 11.189 -2.238 1.00 97.75 97 LEU A N 1
ATOM 727 C CA . LEU A 1 97 ? 4.890 10.961 -2.532 1.00 97.75 97 LEU A CA 1
ATOM 728 C C . LEU A 1 97 ? 4.203 10.174 -1.410 1.00 97.75 97 LEU A C 1
ATOM 730 O O . LEU A 1 97 ? 3.138 10.577 -0.948 1.00 97.75 97 LEU A O 1
ATOM 734 N N . ILE A 1 98 ? 4.840 9.107 -0.922 1.00 96.69 98 ILE A N 1
ATOM 735 C CA . ILE A 1 98 ? 4.336 8.301 0.196 1.00 96.69 98 ILE A CA 1
ATOM 736 C C . ILE A 1 98 ? 4.252 9.148 1.474 1.00 96.69 98 ILE A C 1
ATOM 738 O O . ILE A 1 98 ? 3.252 9.074 2.187 1.00 96.69 98 ILE A O 1
ATOM 742 N N . ALA A 1 99 ? 5.254 9.995 1.741 1.00 96.75 99 ALA A N 1
ATOM 743 C CA . ALA A 1 99 ? 5.233 10.915 2.878 1.00 96.75 99 ALA A CA 1
ATOM 744 C C . ALA A 1 99 ? 4.038 11.878 2.812 1.00 96.75 99 ALA A C 1
ATOM 746 O O . ALA A 1 99 ? 3.305 11.996 3.790 1.00 96.75 99 ALA A O 1
ATOM 747 N N . LYS A 1 100 ? 3.766 12.476 1.645 1.00 97.75 100 LYS A N 1
ATOM 748 C CA . LYS A 1 100 ? 2.600 13.354 1.442 1.00 97.75 100 LYS A CA 1
ATOM 749 C C . LYS A 1 100 ? 1.269 12.624 1.624 1.00 97.75 100 LYS A C 1
ATOM 751 O O . LYS A 1 100 ? 0.353 13.181 2.217 1.00 97.75 100 LYS A O 1
ATOM 756 N N . CYS A 1 101 ? 1.147 11.381 1.152 1.00 96.88 101 CYS A N 1
ATOM 757 C CA . CYS A 1 101 ? -0.043 10.565 1.410 1.00 96.88 101 CYS A CA 1
ATOM 758 C C . CYS A 1 101 ? -0.238 10.335 2.915 1.00 96.88 101 CYS A C 1
ATOM 760 O O . CYS A 1 101 ? -1.337 10.527 3.432 1.00 96.88 101 CYS A O 1
ATOM 762 N N . LYS A 1 102 ? 0.837 9.989 3.630 1.00 94.75 102 LYS A N 1
ATOM 763 C CA . LYS A 1 102 ? 0.808 9.789 5.083 1.00 94.75 102 LYS A CA 1
ATOM 764 C C . LYS A 1 102 ? 0.435 11.069 5.838 1.00 94.75 102 LYS A C 1
ATOM 766 O O . LYS A 1 102 ? -0.406 11.017 6.729 1.00 94.75 102 LYS A O 1
ATOM 771 N N . GLU A 1 103 ? 1.016 12.211 5.468 1.00 96.75 103 GLU A N 1
ATOM 772 C CA . GLU A 1 103 ? 0.649 13.537 5.996 1.00 96.75 103 GLU A CA 1
ATOM 773 C C . GLU A 1 103 ? -0.822 13.877 5.713 1.00 96.75 103 GLU A C 1
ATOM 775 O O . GLU A 1 103 ? -1.490 14.485 6.545 1.00 96.75 103 GLU A O 1
ATOM 780 N N . GLY A 1 104 ? -1.344 13.427 4.570 1.00 96.00 104 GLY A N 1
ATOM 781 C CA . GLY A 1 104 ? -2.750 13.534 4.185 1.00 96.00 104 GLY A CA 1
ATOM 782 C C . GLY A 1 104 ? -3.702 12.567 4.901 1.00 96.00 104 GLY A C 1
ATOM 783 O O . GLY A 1 104 ? -4.887 12.561 4.580 1.00 96.00 104 GLY A O 1
ATOM 784 N N . GLY A 1 105 ? -3.221 11.753 5.848 1.00 94.81 105 GLY A N 1
ATOM 785 C CA . GLY A 1 105 ? -4.052 10.826 6.624 1.00 94.81 105 GLY A CA 1
ATOM 786 C C . GLY A 1 105 ? -4.398 9.519 5.908 1.00 94.81 105 GLY A C 1
ATOM 787 O O . GLY A 1 105 ? -5.360 8.857 6.286 1.00 94.81 105 GLY A O 1
ATOM 788 N N . VAL A 1 106 ? -3.641 9.145 4.875 1.00 96.94 106 VAL A N 1
ATOM 789 C CA . VAL A 1 106 ? -3.816 7.874 4.160 1.00 96.94 106 VAL A CA 1
ATOM 790 C C . VAL A 1 106 ? -3.247 6.717 4.987 1.00 96.94 106 VAL A C 1
ATOM 792 O O . VAL A 1 106 ? -2.092 6.763 5.415 1.00 96.94 106 VAL A O 1
ATOM 795 N N . ASP 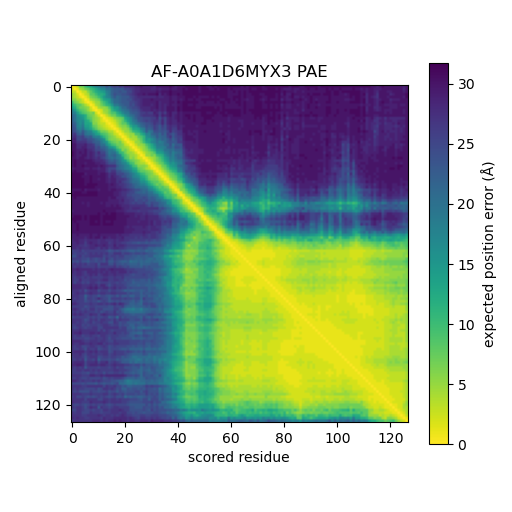A 1 107 ? -4.036 5.656 5.163 1.00 94.56 107 ASP A N 1
ATOM 796 C CA . ASP A 1 107 ? -3.627 4.414 5.830 1.00 94.56 107 ASP A CA 1
ATOM 797 C C . ASP A 1 107 ? -2.953 3.419 4.867 1.00 94.56 107 ASP A C 1
ATOM 799 O O . ASP A 1 107 ? -2.113 2.627 5.296 1.00 94.56 107 ASP A O 1
ATOM 803 N N . ALA A 1 108 ? -3.328 3.425 3.581 1.00 95.12 108 ALA A N 1
ATOM 804 C CA . ALA A 1 108 ? -2.876 2.440 2.596 1.00 95.12 108 ALA A CA 1
ATOM 805 C C . ALA A 1 108 ? -2.573 3.053 1.219 1.00 95.12 108 ALA A C 1
ATOM 807 O O . ALA A 1 108 ? -3.311 3.900 0.720 1.00 95.12 108 ALA A O 1
ATOM 808 N N . ILE A 1 109 ? -1.511 2.576 0.567 1.00 97.12 109 ILE A N 1
ATOM 809 C CA . ILE A 1 109 ? -1.218 2.902 -0.833 1.00 97.12 109 ILE A CA 1
ATOM 810 C C . ILE A 1 109 ? -1.734 1.773 -1.722 1.00 97.12 109 ILE A C 1
ATOM 812 O O . ILE A 1 109 ? -1.398 0.610 -1.513 1.00 97.12 109 ILE A O 1
ATOM 816 N N . GLU A 1 110 ? -2.516 2.124 -2.735 1.00 97.56 110 GLU A N 1
ATOM 817 C CA . GLU A 1 110 ? -3.012 1.197 -3.749 1.00 97.56 110 GLU A CA 1
ATOM 818 C C . GLU A 1 110 ? -2.248 1.403 -5.057 1.00 97.56 110 GLU A C 1
ATOM 820 O O . GLU A 1 110 ? -2.045 2.531 -5.512 1.00 97.56 110 GLU A O 1
ATOM 825 N N . THR A 1 111 ? -1.813 0.314 -5.687 1.00 97.25 111 THR A N 1
ATOM 826 C CA . THR A 1 111 ? -1.065 0.382 -6.943 1.00 97.25 111 THR A CA 1
ATOM 827 C C . THR A 1 111 ? -1.419 -0.774 -7.864 1.00 97.25 111 THR A C 1
ATOM 829 O O . THR A 1 111 ? -1.613 -1.903 -7.417 1.00 97.25 111 THR A O 1
ATOM 832 N N . TYR A 1 112 ? -1.493 -0.495 -9.164 1.00 96.00 112 TYR A N 1
ATOM 833 C CA . TYR A 1 112 ? -1.574 -1.534 -10.184 1.00 96.00 112 TYR A CA 1
ATOM 834 C C . TYR A 1 112 ? -0.188 -2.030 -10.562 1.00 96.00 112 TYR A C 1
ATOM 836 O O . TYR A 1 112 ? 0.768 -1.258 -10.603 1.00 96.00 112 TYR A O 1
ATOM 844 N N . VAL A 1 113 ? -0.122 -3.300 -10.953 1.00 95.81 113 VAL A N 1
ATOM 845 C CA . VAL A 1 113 ? 1.035 -3.875 -11.638 1.00 95.81 113 VAL A CA 1
ATOM 846 C C . VAL A 1 113 ? 0.829 -3.735 -13.144 1.00 95.81 113 VAL A C 1
ATOM 848 O O . VAL A 1 113 ? -0.127 -4.265 -13.708 1.00 95.81 113 VAL A O 1
ATOM 851 N N . PHE A 1 114 ? 1.732 -3.013 -13.804 1.00 94.38 114 PHE A N 1
ATOM 852 C CA . PHE A 1 114 ? 1.673 -2.772 -15.245 1.00 94.38 114 PHE A CA 1
ATOM 853 C C . PHE A 1 114 ? 2.367 -3.917 -15.983 1.00 94.38 114 PHE A C 1
ATOM 855 O O . PHE A 1 114 ? 3.548 -3.829 -16.317 1.00 94.38 114 PHE A O 1
ATOM 862 N N . TRP A 1 115 ? 1.631 -5.014 -16.200 1.00 94.94 115 TRP A N 1
ATOM 863 C CA . TRP A 1 115 ? 2.185 -6.250 -16.768 1.00 94.94 115 TRP A CA 1
ATOM 864 C C . TRP A 1 115 ? 2.859 -6.039 -18.126 1.00 94.94 115 TRP A C 1
ATOM 866 O O . TRP A 1 115 ? 3.910 -6.603 -18.377 1.00 94.94 115 TRP A O 1
ATOM 876 N N . ASN A 1 116 ? 2.333 -5.149 -18.967 1.00 93.00 116 ASN A N 1
ATOM 877 C CA . ASN A 1 116 ? 2.926 -4.808 -20.263 1.00 93.00 116 ASN A CA 1
ATOM 878 C C . ASN A 1 116 ? 4.358 -4.242 -20.177 1.00 93.00 116 ASN A C 1
ATOM 880 O O . ASN A 1 116 ? 5.101 -4.334 -21.148 1.00 93.00 116 ASN A O 1
ATO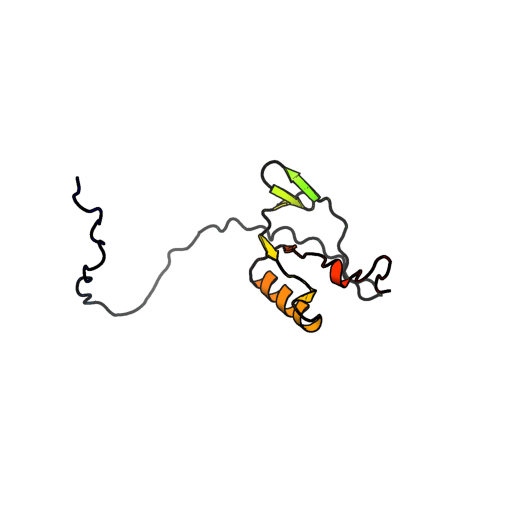M 884 N N . GLY A 1 117 ? 4.733 -3.626 -19.051 1.00 91.00 117 GLY A N 1
ATOM 885 C CA . GLY A 1 117 ? 6.107 -3.182 -18.803 1.00 91.00 117 GLY A CA 1
ATOM 886 C C . GLY A 1 117 ? 6.991 -4.273 -18.195 1.00 91.00 117 GLY A C 1
ATOM 887 O O . GLY A 1 117 ? 8.197 -4.263 -18.414 1.00 91.00 117 GLY A O 1
ATOM 888 N N . HIS A 1 118 ? 6.392 -5.209 -17.454 1.00 93.50 118 HIS A N 1
ATOM 889 C CA . HIS A 1 118 ? 7.094 -6.313 -16.789 1.00 93.50 118 HIS A CA 1
ATOM 890 C C . HIS A 1 118 ? 7.251 -7.560 -17.661 1.00 93.50 118 HIS A C 1
ATOM 892 O O . HIS A 1 118 ? 8.152 -8.345 -17.412 1.00 93.50 118 HIS A O 1
ATOM 898 N N . GLU A 1 119 ? 6.406 -7.748 -18.675 1.00 96.56 119 GLU A N 1
ATOM 899 C CA . GLU A 1 119 ? 6.516 -8.802 -19.686 1.00 96.56 119 GLU A CA 1
ATOM 900 C C . GLU A 1 119 ? 6.171 -8.226 -21.077 1.00 96.56 119 GLU A C 1
ATOM 902 O O . GLU A 1 119 ? 5.044 -8.373 -21.561 1.00 96.56 119 GLU A O 1
ATOM 907 N N . PRO A 1 120 ? 7.116 -7.535 -21.747 1.00 92.94 120 PRO A N 1
ATOM 908 C CA . PRO A 1 120 ? 6.872 -6.930 -23.062 1.00 92.94 120 PRO A CA 1
ATOM 909 C C . PRO A 1 120 ? 6.585 -7.959 -24.166 1.00 92.94 120 PRO A C 1
ATOM 911 O O . PRO A 1 120 ? 5.874 -7.669 -25.129 1.00 92.94 120 PRO A O 1
ATOM 914 N N . ALA A 1 121 ? 7.128 -9.170 -24.022 1.00 94.06 121 ALA A N 1
ATOM 915 C CA . ALA A 1 121 ? 6.805 -10.339 -24.828 1.00 94.06 121 ALA A CA 1
ATOM 916 C C . ALA A 1 121 ? 6.811 -11.590 -23.944 1.00 94.06 121 ALA A C 1
ATOM 918 O O . ALA A 1 121 ? 7.521 -11.643 -22.943 1.00 94.06 121 ALA A O 1
ATOM 919 N N . LYS A 1 122 ? 6.042 -12.613 -24.334 1.00 93.69 122 LYS A N 1
ATOM 920 C CA . LYS A 1 122 ? 5.875 -13.847 -23.552 1.00 93.69 122 LYS A CA 1
ATOM 921 C C . LYS A 1 122 ? 7.227 -14.438 -23.121 1.00 93.69 122 LYS A C 1
ATOM 923 O O . LYS A 1 122 ? 8.050 -14.781 -23.969 1.00 93.69 122 LYS A O 1
ATOM 928 N N . GLY A 1 123 ? 7.416 -14.604 -21.816 1.00 91.81 123 GLY A N 1
ATOM 929 C CA . GLY A 1 123 ? 8.624 -15.128 -21.180 1.00 91.81 123 GLY A CA 1
ATOM 930 C C . GLY A 1 123 ? 9.738 -14.102 -20.942 1.00 91.81 123 GLY A C 1
ATOM 931 O O . GLY A 1 123 ? 10.763 -14.473 -20.380 1.00 91.81 123 GLY A O 1
ATOM 932 N N . GLN A 1 124 ? 9.572 -12.837 -21.342 1.00 91.06 124 GLN A N 1
ATOM 933 C CA . GLN A 1 124 ? 10.559 -11.773 -21.129 1.00 91.06 124 GLN A CA 1
ATOM 934 C C . GLN A 1 124 ? 10.259 -10.987 -19.851 1.00 91.06 124 GLN A C 1
ATOM 936 O O . GLN A 1 124 ? 9.765 -9.866 -19.912 1.00 91.06 124 GLN A O 1
ATOM 941 N N . VAL A 1 125 ? 10.573 -11.572 -18.699 1.00 86.62 125 VAL A N 1
ATOM 942 C CA . VAL A 1 125 ? 10.529 -10.876 -17.405 1.00 86.62 125 VAL A CA 1
ATOM 943 C C . VAL A 1 125 ? 11.923 -10.346 -17.039 1.00 86.62 125 VAL A C 1
ATOM 945 O O . VAL A 1 125 ? 12.896 -11.083 -17.209 1.00 86.6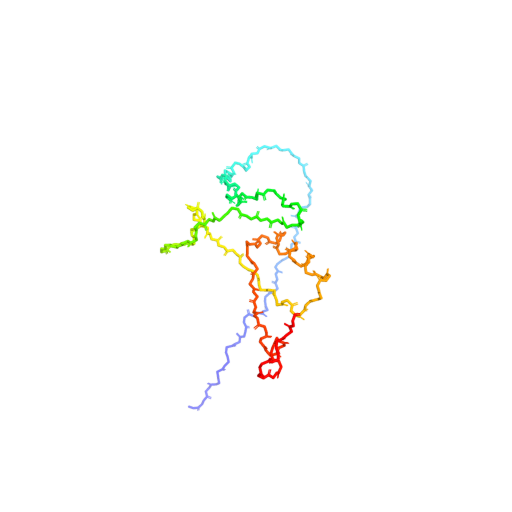2 125 VAL A O 1
ATOM 948 N N . PRO A 1 126 ? 12.062 -9.090 -16.567 1.00 76.19 126 PRO A N 1
ATOM 949 C CA . PRO A 1 126 ? 13.321 -8.587 -16.025 1.00 76.19 126 PRO A CA 1
ATOM 950 C C . PRO A 1 126 ? 13.833 -9.497 -14.898 1.00 76.19 126 PRO A C 1
ATOM 952 O O . PRO A 1 126 ? 13.043 -9.932 -14.059 1.00 76.19 126 PRO A O 1
ATOM 955 N N . HIS A 1 127 ? 15.135 -9.791 -14.912 1.00 63.69 127 HIS A N 1
ATOM 956 C CA . HIS A 1 127 ? 15.828 -10.533 -13.853 1.00 63.69 127 HIS A CA 1
ATOM 957 C C . HIS A 1 127 ? 16.148 -9.647 -12.650 1.00 63.69 127 HIS A C 1
ATOM 959 O O . HIS A 1 127 ? 16.445 -8.449 -12.870 1.00 63.69 127 HIS A O 1
#

Foldseek 3Di:
DDDDDDDDDPPDDDDDDDDDDDDDDDDDDDDPPPPPVDPPVQPDQDFDDDDPVGDTDGDDADWDDDPPAIATNNGGDDFAEDEDEDVVDDPVCVVVVVVVCVVVVGPYYDYDDPVCVQPVDPPDGDD

Solvent-accessible surface area (backbone atoms only — not comparable to full-atom values): 8953 Å² total; per-residue (Å²): 141,84,83,84,94,74,85,80,80,94,80,87,77,83,82,80,89,87,78,89,84,90,84,81,90,83,85,80,90,81,77,83,78,65,73,72,70,73,78,62,71,72,76,72,76,61,70,47,79,64,48,103,82,79,47,83,50,64,67,89,66,57,77,52,70,60,101,85,34,43,23,55,66,84,40,75,44,90,79,41,70,44,85,52,52,63,90,82,47,57,81,86,48,47,65,61,53,53,48,52,40,47,76,70,64,38,74,42,81,41,65,72,82,63,54,68,78,49,39,75,45,96,90,46,57,83,131

Secondary structure (DSSP, 8-state):
------PPP----PPPPP----------------------------EE---TTS--EE----EEE-SS-EEETTEEEPPPEEE--GGGS-TTTHHHHHHHHHHTT-SEEE----HHHH-SSTT----

Radius of gyration: 27.47 Å; Cα contacts (8 Å, |Δi|>4): 91; chains: 1; bounding box: 71×63×60 Å

InterPro domains:
  IPR001944 Glycoside hydrolase, family 35 [PR00742] (73-90)
  IPR001944 Glycoside hydrolase, family 35 [PR00742] (94-112)
  IPR001944 Glycoside hydrolase, family 35 [PTHR23421] (49-124)
  IPR017853 Glycoside hydrolase superfamily [SSF51445] (60-125)
  IPR031330 Glycoside hydrolase 35, catalytic domain [PF01301] (70-125)

Mean predicted aligned error: 16.76 Å

Nearest PDB structures (foldseek):
  6ik8-assembly1_B  TM=9.737E-01  e=6.022E-07  Solanum lycopersicum
  3w5f-assembly2_B  TM=9.809E-01  e=7.859E-07  Solanum lycopersicum
  5gsm-assembly1_B  TM=9.594E-01  e=1.042E-03  Thermococcus kodakarensis KOD1
  3wf4-assembly2_B  TM=8.848E-01  e=6.986E-04  Homo sapiens
  8fa5-assembly2_A  TM=9.328E-01  e=1.660E-03  Xanthomonas campestris pv. campestris

Organism: Zea mays (NCBI:txid4577)